Protein AF-A0A2D4KKW9-F1 (afdb_monomer_lite)

Foldseek 3Di:
DDWDDDDDFPQKDKTKDFDDDQRAEIEIEMEGHLVCLVPRLVVVLVSVLVCLVRYVKYKYKYQSNQDAPPDPPPSVVVSVVSCVVSQWDWDDDWDQDPVGGNRIIMTTHPVCPVPDDDDDDDRDD

pLDDT: mean 84.65, std 12.54, range [48.78, 96.69]

Sequence (125 aa):
PRETTVSQIAGCESLCVKWGRGVQLGLLIAYISPCYVSTALPELLEVIAELAVETPRLLVMGDFNLPSAGETSGVAREFMASMTAMDLTQLISGPTHIGGSTLDLIFVSGQWQSDLKLGKLVVEP

InterPro domains:
  IPR005135 Endonuclease/exonuclease/phosphatase [PF03372] (40-112)
  IPR036691 Endonuclease/exonuclease/phosphatase superfamily [G3DSA:3.60.10.10] (3-120)
  IPR036691 Endonuclease/exonuclease/phosphatase superfamily [SSF56219] (42-113)

Radius of gyration: 14.31 Å; chains: 1; bounding box: 38×32×34 Å

Structure (mmCIF, N/CA/C/O backbone):
data_AF-A0A2D4KKW9-F1
#
_entry.id   AF-A0A2D4KKW9-F1
#
loop_
_atom_site.group_PDB
_atom_site.id
_atom_site.type_symbol
_atom_site.label_atom_id
_atom_site.label_alt_id
_atom_site.label_comp_id
_atom_site.label_asym_id
_atom_site.label_entity_id
_atom_site.label_seq_id
_atom_site.pdbx_PDB_ins_code
_atom_site.Cartn_x
_atom_site.Cartn_y
_atom_site.Cartn_z
_atom_site.occupancy
_atom_site.B_iso_or_equiv
_atom_site.auth_seq_id
_atom_site.auth_comp_id
_atom_site.auth_asym_id
_atom_site.auth_atom_id
_atom_site.pdbx_PDB_model_num
ATOM 1 N N . PRO A 1 1 ? -20.401 10.974 4.157 1.00 59.12 1 PRO A N 1
ATOM 2 C CA . PRO A 1 1 ? -18.994 11.018 3.692 1.00 59.12 1 PRO A CA 1
ATOM 3 C C . PRO A 1 1 ? -18.470 12.451 3.772 1.00 59.12 1 PRO A C 1
ATOM 5 O O . PRO A 1 1 ? -19.135 13.360 3.285 1.00 59.12 1 PRO A O 1
ATOM 8 N N . ARG A 1 2 ? -17.346 12.657 4.458 1.00 63.56 2 ARG A N 1
ATOM 9 C CA . ARG A 1 2 ? -16.592 13.907 4.387 1.00 63.56 2 ARG A CA 1
ATOM 10 C C . ARG A 1 2 ? -15.338 13.618 3.575 1.00 63.56 2 ARG A C 1
ATOM 12 O O . ARG A 1 2 ? -14.516 12.799 3.986 1.00 63.56 2 ARG A O 1
ATOM 19 N N . GLU A 1 3 ? -15.249 14.240 2.411 1.00 66.06 3 GLU A N 1
ATOM 20 C CA . GLU A 1 3 ? -13.999 14.309 1.668 1.00 66.06 3 GLU A CA 1
ATOM 21 C C . GLU A 1 3 ? -13.040 15.188 2.468 1.00 66.06 3 GLU A C 1
ATOM 23 O O . GLU A 1 3 ? -13.432 16.249 2.962 1.00 66.06 3 GLU A O 1
ATOM 28 N N . THR A 1 4 ? -11.830 14.689 2.692 1.00 69.19 4 THR A N 1
ATOM 29 C CA . THR A 1 4 ? -10.790 15.434 3.398 1.00 69.19 4 THR A CA 1
ATOM 30 C C . THR A 1 4 ? -9.666 15.663 2.411 1.00 69.19 4 THR A C 1
ATOM 32 O O . THR A 1 4 ? -9.198 14.718 1.778 1.00 69.19 4 THR A O 1
ATOM 35 N N . THR A 1 5 ? -9.252 16.917 2.262 1.00 67.88 5 THR A N 1
ATOM 36 C CA . THR A 1 5 ? -8.110 17.263 1.425 1.00 67.88 5 THR A CA 1
ATOM 37 C C . THR A 1 5 ? -6.869 16.589 1.996 1.00 67.88 5 THR A C 1
ATOM 39 O O . THR A 1 5 ? -6.543 16.785 3.166 1.00 67.88 5 THR A O 1
ATOM 42 N N . VAL A 1 6 ? -6.205 15.778 1.180 1.00 72.25 6 VAL A N 1
ATOM 43 C CA . VAL A 1 6 ? -4.882 15.237 1.496 1.00 72.25 6 VAL A CA 1
ATOM 44 C C . VAL A 1 6 ? -3.839 16.288 1.121 1.00 72.25 6 VAL A C 1
ATOM 46 O O . VAL A 1 6 ? -4.062 17.080 0.200 1.00 72.25 6 VAL A O 1
ATOM 49 N N . SER A 1 7 ? -2.720 16.325 1.845 1.00 78.81 7 SER A N 1
ATOM 50 C CA . SER A 1 7 ? -1.567 17.155 1.490 1.00 78.81 7 SER A CA 1
ATOM 51 C C . SER A 1 7 ? -1.169 16.936 0.028 1.00 78.81 7 SER A C 1
ATOM 53 O O . SER A 1 7 ? -1.166 15.808 -0.464 1.00 78.81 7 SER A O 1
ATOM 55 N N . GLN A 1 8 ? -0.846 18.020 -0.679 1.00 85.44 8 GLN A N 1
ATOM 56 C CA . GLN A 1 8 ? -0.340 17.928 -2.047 1.00 85.44 8 GLN A CA 1
ATOM 57 C C . GLN A 1 8 ? 1.085 17.377 -2.015 1.00 85.44 8 GLN A C 1
ATOM 59 O O . GLN A 1 8 ? 1.976 18.032 -1.481 1.00 85.44 8 GLN A O 1
ATOM 64 N N . ILE A 1 9 ? 1.284 16.201 -2.606 1.00 92.31 9 ILE A N 1
ATOM 65 C CA . ILE A 1 9 ? 2.578 15.521 -2.697 1.00 92.31 9 ILE A CA 1
ATOM 66 C C . ILE A 1 9 ? 2.991 15.501 -4.169 1.00 92.31 9 ILE A C 1
ATOM 68 O O . ILE A 1 9 ? 2.218 15.102 -5.044 1.00 92.31 9 ILE A O 1
ATOM 72 N N . ALA A 1 10 ? 4.210 15.938 -4.476 1.00 93.00 10 ALA A N 1
ATOM 73 C CA . ALA A 1 10 ? 4.682 15.974 -5.856 1.00 93.00 10 ALA A CA 1
ATOM 74 C C . ALA A 1 10 ? 4.763 14.557 -6.451 1.00 93.00 10 ALA A C 1
ATOM 76 O O . ALA A 1 10 ? 5.429 13.679 -5.910 1.00 93.00 10 ALA A O 1
ATOM 77 N N . GLY A 1 11 ? 4.097 14.338 -7.589 1.00 93.75 11 GLY A N 1
ATOM 78 C CA . GLY A 1 11 ? 4.074 13.032 -8.254 1.00 93.75 11 GLY A CA 1
ATOM 79 C C . GLY A 1 11 ? 3.192 11.981 -7.573 1.00 93.75 11 GLY A C 1
ATOM 80 O O . GLY A 1 11 ? 3.270 10.814 -7.954 1.00 93.75 11 GLY A O 1
ATOM 81 N N . CYS A 1 12 ? 2.359 12.380 -6.607 1.00 95.69 12 CYS A N 1
ATOM 82 C CA . CYS A 1 12 ? 1.345 11.535 -5.990 1.00 95.69 12 CYS A CA 1
ATOM 83 C C . CYS A 1 12 ? -0.032 12.200 -6.091 1.00 95.69 12 CYS A C 1
ATOM 85 O O . CYS A 1 12 ? -0.240 13.330 -5.647 1.00 95.69 12 CYS A O 1
ATOM 87 N N . GLU A 1 13 ? -0.982 11.482 -6.675 1.00 95.50 13 GLU A N 1
ATOM 88 C CA . GLU A 1 13 ? -2.392 11.853 -6.680 1.00 95.50 13 GLU A CA 1
ATOM 89 C C . GLU A 1 13 ? -3.091 11.036 -5.601 1.00 95.50 13 GLU A C 1
ATOM 91 O O . GLU A 1 13 ? -2.951 9.816 -5.555 1.00 95.50 13 GLU A O 1
ATOM 96 N N . SER A 1 14 ? -3.833 11.682 -4.704 1.00 94.38 14 SER A N 1
ATOM 97 C CA . SER A 1 14 ? -4.519 10.956 -3.640 1.00 94.38 14 SER A CA 1
ATOM 98 C C . SER A 1 14 ? -5.858 11.567 -3.261 1.00 94.38 14 SER A C 1
ATOM 100 O O . SER A 1 14 ? -6.092 12.769 -3.397 1.00 94.38 14 SER A O 1
ATOM 102 N N . LEU A 1 15 ? -6.749 10.704 -2.779 1.00 93.94 15 LEU A N 1
ATOM 103 C CA . LEU A 1 15 ? -8.075 11.050 -2.294 1.00 93.94 15 LEU A CA 1
ATOM 104 C C . LEU A 1 15 ? -8.313 10.344 -0.961 1.00 93.94 15 LEU A C 1
ATOM 106 O O . LEU A 1 15 ? -8.239 9.116 -0.881 1.00 93.94 15 LEU A O 1
ATOM 110 N N . CYS A 1 16 ? -8.656 11.114 0.073 1.00 93.25 16 CYS A N 1
ATOM 111 C CA . CYS A 1 16 ? -9.064 10.573 1.363 1.00 93.25 16 CYS A CA 1
ATOM 112 C C . CYS A 1 16 ? -10.542 10.857 1.634 1.00 93.25 16 CYS A C 1
ATOM 114 O O . CYS A 1 16 ? -11.004 12.002 1.626 1.00 93.25 16 CYS A O 1
ATOM 116 N N . VAL A 1 17 ? -11.292 9.799 1.934 1.00 91.38 17 VAL A N 1
ATOM 117 C CA . VAL A 1 17 ? -12.702 9.890 2.308 1.00 91.38 17 VAL A CA 1
ATOM 118 C C . VAL A 1 17 ? -12.895 9.268 3.683 1.00 91.38 17 VAL A C 1
ATOM 120 O O . VAL A 1 17 ? -12.554 8.109 3.914 1.00 91.38 17 VAL A O 1
ATOM 123 N N . LYS A 1 18 ? -13.494 10.037 4.594 1.00 89.56 18 LYS A N 1
ATOM 124 C CA . LYS A 1 18 ? -13.812 9.611 5.961 1.00 89.56 18 LYS A CA 1
ATOM 125 C C . LYS A 1 18 ? -15.328 9.522 6.147 1.00 89.56 18 LYS A C 1
ATOM 127 O O . LYS A 1 18 ? -16.085 10.397 5.700 1.00 89.56 18 LYS A O 1
ATOM 132 N N . TRP A 1 19 ? -15.819 8.474 6.810 1.00 86.19 19 TRP A N 1
ATOM 133 C CA . TRP A 1 19 ? -17.243 8.349 7.143 1.00 86.19 19 TRP A CA 1
ATOM 134 C C . TRP A 1 19 ? -17.525 7.598 8.453 1.00 86.19 19 TRP A C 1
ATOM 136 O O . TRP A 1 19 ? -16.658 6.975 9.056 1.00 86.19 19 TRP A O 1
ATOM 146 N N . GLY A 1 20 ? -18.769 7.720 8.927 1.00 76.69 20 GLY A N 1
ATOM 147 C CA . GLY A 1 20 ? -19.207 7.265 10.252 1.00 76.69 20 GLY A CA 1
ATOM 148 C C . GLY A 1 20 ? -19.309 8.408 11.271 1.00 76.69 20 GLY A C 1
ATOM 149 O O . GLY A 1 20 ? -18.733 9.482 11.089 1.00 76.69 20 GLY A O 1
ATOM 150 N N . ARG A 1 21 ? -20.082 8.202 12.347 1.00 73.06 21 ARG A N 1
ATOM 151 C CA . ARG A 1 21 ? -20.118 9.145 13.479 1.00 73.06 21 ARG A CA 1
ATOM 152 C C . ARG A 1 21 ? -18.782 9.043 14.221 1.00 73.06 21 ARG A C 1
ATOM 154 O O . ARG A 1 21 ? -18.428 7.953 14.644 1.00 73.06 21 ARG A O 1
ATOM 161 N N . GLY A 1 22 ? -18.054 10.154 14.354 1.00 66.69 22 GLY A N 1
ATOM 162 C CA . GLY A 1 22 ? -16.756 10.175 15.042 1.00 66.69 22 GLY A CA 1
ATOM 163 C C . GLY A 1 22 ? -15.584 9.550 14.269 1.00 66.69 22 GLY A C 1
ATOM 164 O O . GLY A 1 22 ? -14.667 9.070 14.912 1.00 66.69 22 GLY A O 1
ATOM 165 N N . VAL A 1 23 ? -15.616 9.555 12.923 1.00 62.19 23 VAL A N 1
ATOM 166 C CA . VAL A 1 23 ? -14.540 9.050 12.028 1.00 62.19 23 VAL A CA 1
ATOM 167 C C . VAL A 1 23 ? -14.193 7.586 12.299 1.00 62.19 23 VAL A C 1
ATOM 169 O O . VAL A 1 23 ? -13.093 7.219 12.691 1.00 62.19 23 VAL A O 1
ATOM 172 N N . GLN A 1 24 ? -15.179 6.719 12.091 1.00 80.00 24 GLN A N 1
ATOM 173 C CA . GLN A 1 24 ? -14.994 5.295 12.339 1.00 80.00 24 GLN A CA 1
ATOM 174 C C . GLN A 1 24 ? -14.356 4.574 11.148 1.00 80.00 24 GLN A C 1
ATOM 176 O O . GLN A 1 24 ? -13.745 3.539 11.371 1.00 80.00 24 GLN A O 1
ATOM 181 N N . LEU A 1 25 ? -14.500 5.104 9.923 1.00 87.50 25 LEU A N 1
ATOM 182 C CA . LEU A 1 25 ? -14.027 4.503 8.673 1.00 87.50 25 LEU A CA 1
ATOM 183 C C . LEU A 1 25 ? -13.275 5.505 7.799 1.00 87.50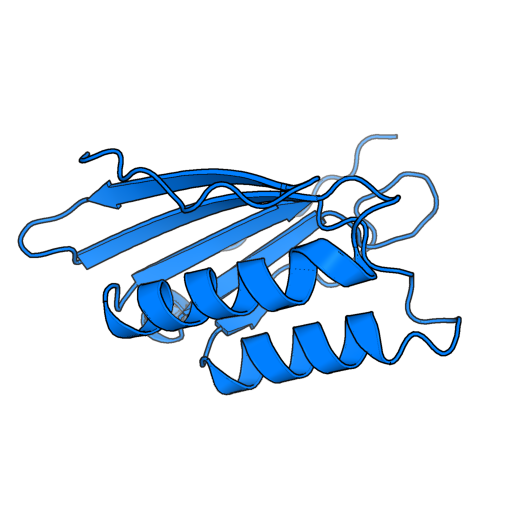 25 LEU A C 1
ATOM 185 O O . LEU A 1 25 ? -13.738 6.636 7.619 1.00 87.50 25 LEU A O 1
ATOM 189 N N . GLY A 1 26 ? -12.168 5.059 7.210 1.00 91.38 26 GLY A N 1
ATOM 190 C CA . GLY A 1 26 ? -11.354 5.853 6.296 1.00 91.38 26 GLY A CA 1
ATOM 191 C C . GLY A 1 26 ? -10.929 5.052 5.081 1.00 91.38 26 GLY A C 1
ATOM 192 O O . GLY A 1 26 ? -10.595 3.873 5.191 1.00 91.38 26 GLY A O 1
ATOM 193 N N . LEU A 1 27 ? -10.924 5.722 3.937 1.00 93.06 27 LEU A N 1
ATOM 194 C CA . LEU A 1 27 ? -10.385 5.226 2.684 1.00 93.06 27 LEU A CA 1
ATOM 195 C C . LEU A 1 27 ? -9.369 6.230 2.159 1.00 93.06 27 LEU A C 1
ATOM 197 O O . LEU A 1 27 ? -9.728 7.384 1.929 1.00 93.06 27 LEU A O 1
ATOM 201 N N . LEU A 1 28 ? -8.134 5.785 1.958 1.00 96.19 28 LEU A N 1
ATOM 202 C CA . LEU A 1 28 ? -7.124 6.500 1.193 1.00 96.19 28 LEU A CA 1
ATOM 203 C C . LEU A 1 28 ? -6.913 5.767 -0.131 1.00 96.19 28 LEU A C 1
ATOM 205 O O . LEU A 1 28 ? -6.582 4.581 -0.138 1.00 96.19 28 LEU A O 1
ATOM 209 N N . ILE A 1 29 ? -7.101 6.485 -1.233 1.00 96.69 29 ILE A N 1
ATOM 210 C CA . ILE A 1 29 ? -6.732 6.039 -2.575 1.00 96.69 29 ILE A CA 1
ATOM 211 C C . ILE A 1 29 ? -5.526 6.860 -3.007 1.00 96.69 29 ILE A C 1
ATOM 213 O O . ILE A 1 29 ? -5.578 8.084 -2.894 1.00 96.69 29 ILE A O 1
ATOM 217 N N . ALA A 1 30 ? -4.466 6.212 -3.480 1.00 96.56 30 ALA A N 1
ATOM 218 C CA . ALA A 1 30 ? -3.262 6.883 -3.955 1.00 96.56 30 ALA A CA 1
ATOM 219 C C . ALA A 1 30 ? -2.809 6.345 -5.320 1.00 96.56 30 ALA A C 1
ATOM 221 O O . ALA A 1 30 ? -2.985 5.173 -5.637 1.00 96.56 30 ALA A O 1
ATOM 222 N N . TYR A 1 31 ? -2.200 7.209 -6.115 1.00 96.69 31 TYR A N 1
ATOM 223 C CA . TYR A 1 31 ? -1.452 6.863 -7.312 1.00 96.69 31 TYR A CA 1
ATOM 224 C C . TYR A 1 31 ? -0.106 7.572 -7.2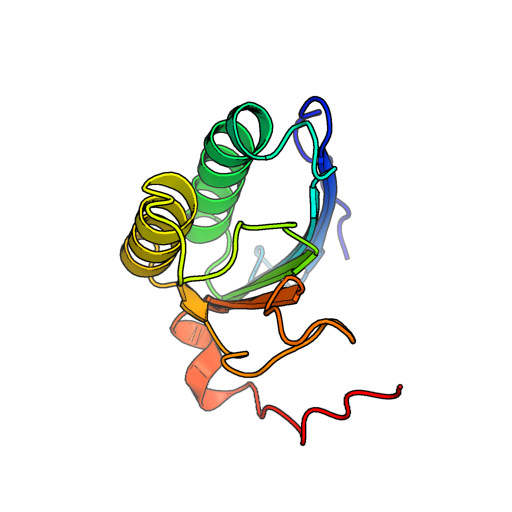35 1.00 96.69 31 TYR A C 1
ATOM 226 O O . TYR A 1 31 ? -0.064 8.798 -7.115 1.00 96.69 31 TYR A O 1
ATOM 234 N N . ILE A 1 32 ? 0.988 6.818 -7.300 1.00 95.81 32 ILE A N 1
ATOM 235 C CA . ILE A 1 32 ? 2.339 7.380 -7.341 1.00 95.81 32 ILE A CA 1
ATOM 236 C C . ILE A 1 32 ? 2.890 7.215 -8.748 1.00 95.81 32 ILE A C 1
ATOM 238 O O . ILE A 1 32 ? 2.997 6.103 -9.26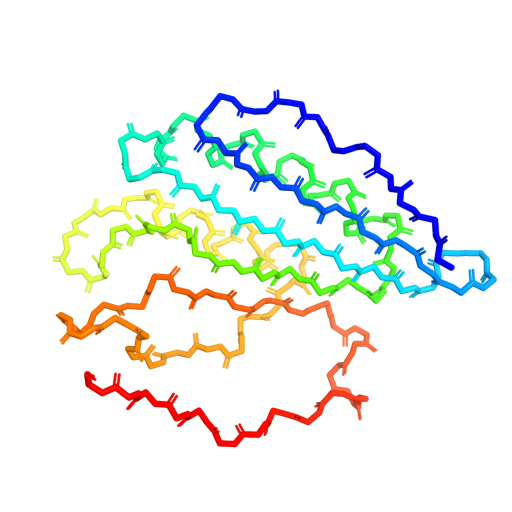2 1.00 95.81 32 ILE A O 1
ATOM 242 N N . SER A 1 33 ? 3.302 8.325 -9.352 1.00 95.00 33 SER A N 1
ATOM 243 C CA . SER A 1 33 ? 3.990 8.306 -10.636 1.00 95.00 33 SER A CA 1
ATOM 244 C C . SER A 1 33 ? 5.311 7.524 -10.526 1.00 95.00 33 SER A C 1
ATOM 246 O O . SER A 1 33 ? 6.095 7.802 -9.610 1.00 95.00 33 SER A O 1
ATOM 248 N N . PRO A 1 34 ? 5.631 6.613 -11.469 1.00 91.38 34 PRO A N 1
ATOM 249 C CA . PRO A 1 34 ? 6.837 5.779 -11.409 1.00 91.38 34 PRO A CA 1
ATOM 250 C C . PRO A 1 34 ? 8.143 6.565 -11.206 1.00 91.38 34 PRO A C 1
ATOM 252 O O . PRO A 1 34 ? 9.066 6.096 -10.545 1.00 91.38 34 PRO A O 1
ATOM 255 N N . CYS A 1 35 ? 8.226 7.786 -11.746 1.00 91.94 35 CYS A N 1
ATOM 256 C CA . CYS A 1 35 ? 9.416 8.638 -11.647 1.00 91.94 35 CYS A CA 1
ATOM 257 C C . CYS A 1 35 ? 9.584 9.328 -10.283 1.00 91.94 35 CYS A C 1
ATOM 259 O O . CYS A 1 35 ? 10.634 9.917 -10.036 1.00 91.94 35 CYS A O 1
ATOM 261 N N . TYR A 1 36 ? 8.566 9.281 -9.422 1.00 93.00 36 TYR A N 1
ATOM 262 C CA . TYR A 1 36 ? 8.508 10.014 -8.155 1.00 93.00 36 TYR A CA 1
ATOM 263 C C . TYR A 1 36 ? 8.455 9.096 -6.933 1.00 93.00 36 TYR A C 1
ATOM 265 O O . TYR A 1 36 ? 8.365 9.590 -5.815 1.00 93.00 36 TYR A O 1
ATOM 273 N N . VAL A 1 37 ? 8.546 7.774 -7.108 1.00 91.88 37 VAL A N 1
ATOM 274 C CA . VAL A 1 37 ? 8.409 6.805 -6.008 1.00 91.88 37 VAL A CA 1
ATOM 275 C C . VAL A 1 37 ? 9.352 7.115 -4.846 1.00 91.88 37 VAL A C 1
ATOM 277 O O . VAL A 1 37 ? 8.920 7.157 -3.703 1.00 91.88 37 VAL A O 1
ATOM 280 N N . SER A 1 38 ? 10.627 7.406 -5.098 1.00 89.88 38 SER A N 1
ATOM 281 C CA . SER A 1 38 ? 11.584 7.684 -4.018 1.00 89.88 38 SER A CA 1
ATOM 282 C C . SER A 1 38 ? 11.315 8.988 -3.257 1.00 89.88 38 SER A C 1
ATOM 284 O O . SER A 1 38 ? 11.710 9.092 -2.099 1.00 89.88 38 SER A O 1
ATOM 286 N N . THR A 1 39 ? 10.664 9.973 -3.882 1.00 92.00 39 THR A N 1
ATOM 287 C CA . THR A 1 39 ? 10.405 11.293 -3.283 1.00 92.00 39 THR A CA 1
ATOM 288 C C . THR A 1 39 ? 9.010 11.402 -2.679 1.00 92.00 39 THR A C 1
ATOM 290 O O . THR A 1 39 ? 8.859 11.981 -1.614 1.00 92.00 39 THR A O 1
ATOM 293 N N . ALA A 1 40 ? 7.998 10.823 -3.325 1.00 93.56 40 ALA A N 1
ATOM 294 C CA . ALA A 1 40 ? 6.603 10.916 -2.903 1.00 93.56 40 ALA A CA 1
ATOM 295 C C . ALA A 1 40 ? 6.252 9.933 -1.779 1.00 93.56 40 ALA A C 1
ATOM 297 O O . ALA A 1 40 ? 5.354 10.189 -0.981 1.00 93.56 40 ALA A O 1
ATOM 298 N N . LEU A 1 41 ? 6.938 8.788 -1.720 1.00 93.69 41 LEU A N 1
ATOM 299 C CA . LEU A 1 41 ? 6.610 7.718 -0.782 1.00 93.69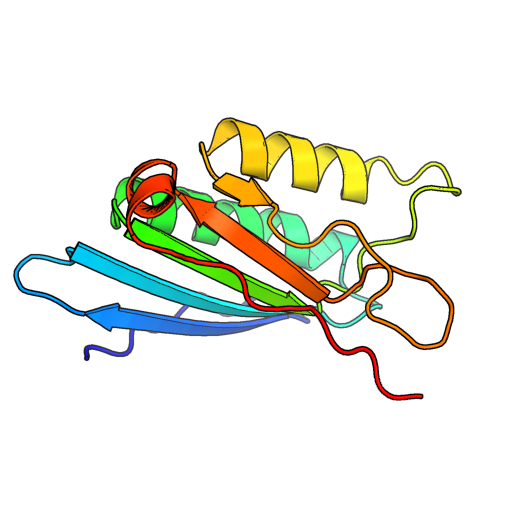 41 LEU A CA 1
ATOM 300 C C . LEU A 1 41 ? 6.851 8.094 0.692 1.00 93.69 41 LEU A C 1
ATOM 302 O O . LEU A 1 41 ? 5.979 7.776 1.498 1.00 93.69 41 LEU A O 1
ATOM 306 N N . PRO A 1 42 ? 7.949 8.783 1.075 1.00 93.62 42 PRO A N 1
ATOM 307 C CA . PRO A 1 42 ? 8.120 9.262 2.448 1.00 93.62 42 PRO A CA 1
ATOM 308 C C . PRO A 1 42 ? 7.011 10.229 2.880 1.00 93.62 42 PRO A C 1
ATOM 310 O O . PRO A 1 42 ? 6.431 10.047 3.946 1.00 93.62 42 PRO A O 1
ATOM 313 N N . GLU A 1 43 ? 6.652 11.193 2.027 1.00 95.25 43 GLU A N 1
ATOM 314 C CA . GLU A 1 43 ? 5.568 12.146 2.310 1.00 95.25 43 GLU A CA 1
ATOM 315 C C . GLU A 1 43 ? 4.211 11.433 2.433 1.00 95.25 43 GLU A C 1
ATOM 317 O O . GLU A 1 43 ? 3.410 11.730 3.319 1.00 95.25 43 GLU A O 1
ATOM 322 N N . LEU A 1 44 ? 3.956 10.434 1.580 1.00 96.00 44 LEU A N 1
ATOM 323 C CA . LEU A 1 44 ? 2.734 9.637 1.657 1.00 96.00 44 LEU A CA 1
ATOM 324 C C . LEU A 1 44 ? 2.682 8.789 2.936 1.00 96.00 44 LEU A C 1
ATOM 326 O O . LEU A 1 44 ? 1.605 8.616 3.505 1.00 96.00 44 LEU A O 1
ATOM 330 N N . LEU A 1 45 ? 3.818 8.266 3.405 1.00 96.06 45 LEU A N 1
ATOM 331 C CA . LEU A 1 45 ? 3.888 7.514 4.660 1.00 96.06 45 LEU A CA 1
ATOM 332 C C . LEU A 1 45 ? 3.535 8.380 5.872 1.00 96.06 45 LEU A C 1
ATOM 334 O O . LEU A 1 45 ? 2.845 7.890 6.763 1.00 96.06 45 LEU A O 1
ATOM 338 N N . GLU A 1 46 ? 3.945 9.650 5.893 1.00 95.56 46 GLU A N 1
ATOM 339 C CA . GLU A 1 46 ? 3.549 10.592 6.950 1.00 95.56 46 GLU A CA 1
ATOM 340 C C . GLU A 1 46 ? 2.025 10.777 6.980 1.00 95.56 46 GLU A C 1
ATOM 342 O O . GLU A 1 46 ? 1.399 10.613 8.028 1.00 95.56 46 GLU A O 1
ATOM 347 N N . VAL A 1 47 ? 1.407 10.988 5.812 1.00 95.25 47 VAL A N 1
ATOM 348 C CA . VAL A 1 47 ? -0.059 11.074 5.683 1.00 95.25 47 VAL A CA 1
ATOM 349 C C . VAL A 1 47 ? -0.740 9.788 6.160 1.00 95.25 47 VAL A C 1
ATOM 351 O O . VAL A 1 47 ? -1.737 9.837 6.883 1.00 95.25 47 VAL A O 1
ATOM 354 N N . ILE A 1 48 ? -0.231 8.619 5.762 1.00 95.94 48 ILE A N 1
ATOM 355 C CA . ILE A 1 48 ? -0.800 7.330 6.177 1.00 95.94 48 ILE A CA 1
ATOM 356 C C . ILE A 1 48 ? -0.692 7.157 7.696 1.00 95.94 48 ILE A C 1
ATOM 358 O O . ILE A 1 48 ? -1.651 6.688 8.310 1.00 95.94 48 ILE A O 1
ATOM 362 N N . ALA A 1 49 ? 0.426 7.556 8.307 1.00 95.25 49 ALA A N 1
ATOM 363 C CA . ALA A 1 49 ? 0.633 7.460 9.748 1.00 95.25 49 ALA A CA 1
ATOM 364 C C . ALA A 1 49 ? -0.377 8.307 10.527 1.00 95.25 49 ALA A C 1
ATOM 366 O O . ALA A 1 49 ? -1.002 7.812 11.468 1.00 95.25 49 ALA A O 1
ATOM 367 N N . GLU A 1 50 ? -0.599 9.551 10.101 1.00 93.44 50 GLU A N 1
ATOM 368 C CA . GLU A 1 50 ? -1.626 10.417 10.687 1.00 93.44 50 GLU A CA 1
ATOM 369 C C . GLU A 1 50 ? -3.020 9.789 10.556 1.00 93.44 50 GLU A C 1
ATOM 371 O O . GLU A 1 50 ? -3.762 9.671 11.536 1.00 93.44 50 GLU A O 1
ATOM 376 N N . LEU A 1 51 ? -3.363 9.299 9.361 1.00 92.31 51 LEU A N 1
ATOM 377 C CA . LEU A 1 51 ? -4.655 8.662 9.113 1.00 92.31 51 LEU A CA 1
ATOM 378 C C . LEU A 1 51 ? -4.859 7.389 9.937 1.00 92.31 51 LEU A C 1
ATOM 380 O O . LEU A 1 51 ? -5.982 7.149 10.387 1.00 92.31 51 LEU A O 1
ATOM 384 N N . ALA A 1 52 ? -3.813 6.587 10.138 1.00 92.06 52 ALA A N 1
ATOM 385 C CA . ALA A 1 52 ? -3.873 5.355 10.919 1.00 92.06 52 ALA A CA 1
ATOM 386 C C . ALA A 1 52 ? -4.163 5.636 12.403 1.00 92.06 52 ALA A C 1
ATOM 388 O O . ALA A 1 52 ? -4.908 4.888 13.036 1.00 92.06 52 ALA A O 1
ATOM 389 N N . VAL A 1 53 ? -3.640 6.744 12.942 1.00 90.62 53 VAL A N 1
ATOM 390 C CA . VAL A 1 53 ? -3.933 7.196 14.313 1.00 90.62 53 VAL A CA 1
ATOM 391 C C . VAL A 1 53 ? -5.355 7.747 14.424 1.00 90.62 53 VAL A C 1
ATOM 393 O O . VAL A 1 53 ? -6.070 7.445 15.381 1.00 90.62 53 VAL A O 1
ATOM 396 N N . GLU A 1 54 ? -5.785 8.550 13.451 1.00 88.81 54 GLU A N 1
ATOM 397 C CA . GLU A 1 54 ? -7.097 9.203 13.485 1.00 88.81 54 GLU A CA 1
ATOM 398 C C . GLU A 1 54 ? -8.264 8.271 13.148 1.00 88.81 54 GLU A C 1
ATOM 400 O O . GLU A 1 54 ? -9.401 8.538 13.543 1.00 88.81 54 GLU A O 1
ATOM 405 N N . THR A 1 55 ? -8.009 7.215 12.373 1.00 89.06 55 THR A N 1
ATOM 406 C CA . THR A 1 55 ? -9.057 6.405 11.750 1.00 89.06 55 THR A CA 1
ATOM 407 C C . THR A 1 55 ? -8.853 4.921 12.055 1.00 89.06 55 THR A C 1
ATOM 409 O O . THR A 1 55 ? -8.180 4.221 11.298 1.00 89.06 55 THR A O 1
ATOM 412 N N . PRO A 1 56 ? -9.487 4.390 13.121 1.00 85.88 56 PRO A N 1
ATOM 413 C CA . PRO A 1 56 ? -9.253 3.021 13.593 1.00 85.88 56 PRO A CA 1
ATOM 414 C C . PRO A 1 56 ? -9.487 1.942 12.533 1.00 85.88 56 PRO A C 1
ATOM 416 O O . PRO A 1 56 ? -8.848 0.890 12.552 1.00 85.88 56 PRO A O 1
ATOM 419 N N . ARG A 1 57 ? -10.407 2.199 11.599 1.00 89.94 57 ARG A N 1
ATOM 420 C CA . ARG A 1 57 ? -10.701 1.335 10.458 1.00 89.94 57 ARG A CA 1
ATOM 421 C C . ARG A 1 57 ? -10.293 2.043 9.163 1.00 89.94 57 ARG A C 1
ATOM 423 O O . ARG A 1 57 ? -11.136 2.555 8.422 1.00 89.94 57 ARG A O 1
ATOM 430 N N . LEU A 1 58 ? -8.994 2.047 8.880 1.00 92.44 58 LEU A N 1
ATOM 431 C CA . LEU A 1 58 ? -8.408 2.613 7.665 1.00 92.44 58 LEU A CA 1
ATOM 432 C C . LEU A 1 58 ? -8.188 1.528 6.601 1.00 92.44 58 LEU A C 1
ATOM 434 O O . LEU A 1 58 ? -7.690 0.442 6.899 1.00 92.44 58 LEU A O 1
ATOM 438 N N . LEU A 1 59 ? -8.557 1.845 5.362 1.00 94.00 59 LEU A N 1
ATOM 439 C CA . LEU A 1 59 ? -8.191 1.112 4.156 1.00 94.00 59 LEU A CA 1
ATOM 440 C C . LEU A 1 59 ? -7.322 2.030 3.288 1.00 94.00 59 LEU A C 1
ATOM 442 O O . LEU A 1 59 ? -7.736 3.143 2.965 1.00 94.00 59 LEU A O 1
ATOM 446 N N . VAL A 1 60 ? -6.133 1.567 2.916 1.00 96.25 60 VAL A N 1
ATOM 447 C CA . VAL A 1 60 ? -5.222 2.262 1.998 1.00 96.25 60 VAL A CA 1
ATOM 448 C C . VAL A 1 60 ? -5.095 1.419 0.741 1.00 96.25 60 VAL A C 1
ATOM 450 O O . VAL A 1 60 ? -4.789 0.233 0.834 1.00 96.25 60 VAL A O 1
ATOM 453 N N . MET A 1 61 ? -5.336 1.996 -0.429 1.00 95.94 61 MET A N 1
ATOM 454 C CA . MET A 1 61 ? -5.223 1.274 -1.693 1.00 95.94 61 MET A CA 1
ATOM 455 C C . MET A 1 61 ? -4.745 2.168 -2.827 1.00 95.94 61 MET A C 1
ATOM 457 O O . MET A 1 61 ? -4.872 3.388 -2.751 1.00 95.94 61 MET A O 1
ATOM 461 N N . GLY A 1 62 ? -4.206 1.569 -3.880 1.00 95.44 62 GLY A N 1
ATOM 462 C CA . GLY A 1 62 ? -3.670 2.352 -4.982 1.00 95.44 62 GLY A CA 1
ATOM 463 C C . GLY A 1 62 ? -2.640 1.625 -5.820 1.00 95.44 62 GLY A C 1
ATOM 464 O O . GLY A 1 62 ? -2.231 0.522 -5.463 1.00 95.44 62 GLY A O 1
ATOM 465 N N . ASP A 1 63 ? -2.198 2.293 -6.881 1.00 95.25 63 ASP A N 1
ATOM 466 C CA . ASP A 1 63 ? -1.012 1.925 -7.652 1.00 95.25 63 ASP A CA 1
ATOM 467 C C . ASP A 1 63 ? 0.181 2.740 -7.138 1.00 95.25 63 ASP A C 1
ATOM 469 O O . ASP A 1 63 ? 0.256 3.964 -7.286 1.00 95.25 63 ASP A O 1
ATOM 473 N N . PHE A 1 64 ? 1.107 2.049 -6.480 1.00 94.00 64 PHE A N 1
ATOM 474 C CA . PHE A 1 64 ? 2.259 2.668 -5.830 1.00 94.00 64 PHE A CA 1
ATOM 475 C C . PHE A 1 64 ? 3.509 2.650 -6.709 1.00 94.00 64 PHE A C 1
ATOM 477 O O . PHE A 1 64 ? 4.522 3.234 -6.317 1.00 94.00 64 PHE A O 1
ATOM 484 N N . ASN A 1 65 ? 3.469 1.952 -7.851 1.00 93.06 65 ASN A N 1
ATOM 485 C CA . ASN A 1 65 ? 4.617 1.754 -8.732 1.00 93.06 65 ASN A CA 1
ATOM 486 C C . ASN A 1 65 ? 5.904 1.316 -7.997 1.00 93.06 65 ASN A C 1
ATOM 488 O O . ASN A 1 65 ? 7.018 1.659 -8.399 1.00 93.06 65 ASN A O 1
ATOM 492 N N . LEU A 1 66 ? 5.770 0.554 -6.899 1.00 89.94 66 LEU A N 1
ATOM 493 C CA . LEU A 1 66 ? 6.931 0.101 -6.134 1.00 89.94 66 LEU A CA 1
ATOM 494 C C . LEU A 1 66 ? 7.801 -0.832 -6.990 1.00 89.94 66 LEU A C 1
ATOM 496 O O . LEU A 1 66 ? 7.274 -1.727 -7.655 1.00 89.94 66 LEU A O 1
ATOM 500 N N . PRO A 1 67 ? 9.137 -0.691 -6.940 1.00 82.81 67 PRO A N 1
ATOM 501 C CA . PRO A 1 67 ? 10.029 -1.604 -7.641 1.00 82.81 67 PRO A CA 1
ATOM 502 C C . PRO A 1 67 ? 9.818 -3.051 -7.175 1.00 82.81 67 PRO A C 1
ATOM 504 O O . PRO A 1 67 ? 9.718 -3.314 -5.974 1.00 82.81 67 PRO A O 1
ATOM 507 N N . SER A 1 68 ? 9.782 -3.994 -8.120 1.00 68.88 68 SER A N 1
ATOM 508 C CA . SER A 1 68 ? 9.573 -5.417 -7.838 1.00 68.88 68 SER A CA 1
ATOM 509 C C . SER A 1 68 ? 10.644 -5.993 -6.907 1.00 68.88 68 SER A C 1
ATOM 511 O O . SER A 1 68 ? 11.830 -5.674 -7.033 1.00 68.88 68 SER A O 1
ATOM 513 N N . ALA A 1 69 ? 10.231 -6.910 -6.025 1.00 58.53 69 ALA A N 1
ATOM 514 C CA . ALA A 1 69 ? 11.111 -7.675 -5.144 1.00 58.53 69 ALA A CA 1
ATOM 515 C C . ALA A 1 69 ? 12.002 -8.630 -5.963 1.00 58.53 69 ALA A C 1
ATOM 517 O O . ALA A 1 69 ? 11.669 -9.787 -6.199 1.00 58.53 69 ALA A O 1
ATOM 518 N N . GLY A 1 70 ? 13.128 -8.117 -6.441 1.00 53.16 70 GLY A N 1
ATOM 519 C CA . GLY A 1 70 ? 14.078 -8.824 -7.303 1.00 53.16 70 GLY A CA 1
ATOM 520 C C . GLY A 1 70 ? 15.309 -7.971 -7.589 1.00 53.16 70 GLY A C 1
ATOM 521 O O . GLY A 1 70 ? 16.417 -8.487 -7.691 1.00 53.16 70 GLY A O 1
ATOM 522 N N . GLU A 1 71 ? 15.130 -6.652 -7.573 1.00 48.78 71 GLU A N 1
ATOM 523 C CA . GLU A 1 71 ? 16.217 -5.693 -7.450 1.00 48.78 71 GLU A CA 1
ATOM 524 C C . GLU A 1 71 ? 16.250 -5.170 -6.013 1.00 48.78 71 GLU A C 1
ATOM 526 O O . GLU A 1 71 ? 15.240 -5.142 -5.314 1.00 48.78 71 GLU A O 1
ATOM 531 N N . THR A 1 72 ? 17.427 -4.796 -5.541 1.00 51.91 72 THR A N 1
ATOM 532 C CA . THR A 1 72 ? 17.770 -4.355 -4.183 1.00 51.91 72 THR A CA 1
ATOM 533 C C . THR A 1 72 ? 17.100 -3.035 -3.753 1.00 51.91 72 THR A C 1
ATOM 535 O O . THR A 1 72 ? 17.761 -2.122 -3.262 1.00 51.91 72 THR A O 1
ATOM 538 N N . SER A 1 73 ? 15.792 -2.894 -3.943 1.00 63.56 73 SER A N 1
ATOM 539 C CA . SER A 1 73 ? 15.015 -1.715 -3.582 1.00 63.56 73 SER A CA 1
ATOM 540 C C . SER A 1 73 ? 14.772 -1.700 -2.072 1.00 63.56 73 SER A C 1
ATOM 542 O O . SER A 1 73 ? 13.807 -2.274 -1.562 1.00 63.56 73 SER A O 1
ATOM 544 N N . GLY A 1 74 ? 15.669 -1.037 -1.334 1.00 79.94 74 GLY A N 1
ATOM 545 C CA . GLY A 1 74 ? 15.448 -0.696 0.076 1.00 79.94 74 GLY A CA 1
ATOM 546 C C . GLY A 1 74 ? 14.109 0.019 0.282 1.00 79.94 74 GLY A C 1
ATOM 547 O O . GLY A 1 74 ? 13.419 -0.266 1.252 1.00 79.94 74 GLY A O 1
ATOM 548 N N . VAL A 1 75 ? 13.687 0.812 -0.708 1.00 84.56 75 VAL A N 1
ATOM 549 C CA . VAL A 1 75 ? 12.450 1.603 -0.712 1.00 84.56 75 VAL A CA 1
ATOM 550 C C . VAL A 1 75 ? 11.200 0.738 -0.548 1.00 84.56 75 VAL A C 1
ATOM 552 O O . VAL A 1 75 ? 10.406 0.986 0.354 1.00 84.56 75 VAL A O 1
ATOM 555 N N . ALA A 1 76 ? 11.022 -0.302 -1.373 1.00 86.12 76 ALA A N 1
ATOM 556 C CA . ALA A 1 76 ? 9.838 -1.160 -1.270 1.00 86.12 76 ALA A CA 1
ATOM 557 C C . ALA A 1 76 ? 9.806 -1.883 0.086 1.00 86.12 76 ALA A C 1
ATOM 559 O O . ALA A 1 76 ? 8.773 -1.930 0.748 1.00 86.12 76 ALA A O 1
ATOM 560 N N . ARG A 1 77 ? 10.955 -2.389 0.549 1.00 87.69 77 ARG A N 1
ATOM 561 C CA . ARG A 1 77 ? 11.059 -3.062 1.851 1.00 87.69 77 ARG A CA 1
ATOM 562 C C . ARG A 1 77 ? 10.759 -2.120 3.019 1.00 87.69 77 ARG A C 1
ATOM 564 O O . ARG A 1 77 ? 10.056 -2.516 3.944 1.00 87.69 77 ARG A O 1
ATOM 571 N N . GLU A 1 78 ? 11.297 -0.907 2.991 1.00 90.56 78 GLU A N 1
ATOM 572 C CA . GLU A 1 78 ? 11.075 0.120 4.014 1.00 90.56 78 GLU A CA 1
ATOM 573 C C . GLU A 1 78 ? 9.619 0.570 4.038 1.00 90.56 78 GLU A C 1
ATOM 575 O O . GLU A 1 78 ? 9.040 0.699 5.116 1.00 90.56 78 GLU A O 1
ATOM 580 N N . PHE A 1 79 ? 8.993 0.708 2.871 1.00 92.12 79 PHE A N 1
ATOM 581 C CA . PHE A 1 79 ? 7.567 0.980 2.771 1.00 92.12 79 PHE A CA 1
ATOM 582 C C . PHE A 1 79 ? 6.742 -0.132 3.417 1.00 92.12 79 PHE A C 1
ATOM 584 O O . PHE A 1 79 ? 5.964 0.138 4.327 1.00 92.12 79 PHE A O 1
ATOM 591 N N . MET A 1 80 ? 6.976 -1.393 3.043 1.00 92.50 80 MET A N 1
ATOM 592 C CA . MET A 1 80 ? 6.275 -2.535 3.639 1.00 92.50 80 MET A CA 1
ATOM 593 C C . MET A 1 80 ? 6.481 -2.630 5.158 1.00 92.50 80 MET A C 1
ATOM 595 O O . MET A 1 80 ? 5.537 -2.910 5.903 1.00 92.50 80 MET A O 1
ATOM 599 N N . ALA A 1 81 ? 7.704 -2.370 5.631 1.00 93.44 81 ALA A N 1
ATOM 600 C CA . ALA A 1 81 ? 8.021 -2.332 7.055 1.00 93.44 81 ALA A CA 1
ATOM 601 C C . ALA A 1 81 ? 7.281 -1.193 7.773 1.00 93.44 81 ALA A C 1
ATOM 603 O O . ALA A 1 81 ? 6.751 -1.407 8.860 1.00 93.44 81 ALA A O 1
ATOM 604 N N . SER A 1 82 ? 7.188 -0.019 7.147 1.00 95.81 82 SER A N 1
ATOM 605 C CA . SER A 1 82 ? 6.460 1.138 7.676 1.00 95.81 82 SER A CA 1
ATOM 606 C C . SER A 1 82 ? 4.963 0.853 7.775 1.00 95.81 82 SER A C 1
ATOM 608 O O . SER A 1 82 ? 4.370 1.075 8.826 1.00 95.81 82 SER A O 1
ATOM 610 N N . MET A 1 83 ? 4.362 0.267 6.734 1.00 95.69 83 MET A N 1
ATOM 611 C CA . MET A 1 83 ? 2.956 -0.156 6.761 1.00 95.69 83 MET A CA 1
ATOM 612 C C . MET A 1 83 ? 2.697 -1.152 7.899 1.00 95.69 83 MET A C 1
ATOM 614 O O . MET A 1 83 ? 1.763 -0.978 8.679 1.00 95.69 83 MET A O 1
ATOM 618 N N . THR A 1 84 ? 3.585 -2.135 8.065 1.00 94.00 84 THR A N 1
ATOM 619 C CA . THR A 1 84 ? 3.498 -3.113 9.162 1.00 94.00 84 THR A CA 1
ATOM 620 C C . THR A 1 84 ? 3.620 -2.444 10.535 1.00 94.00 84 THR A C 1
ATOM 622 O O . THR A 1 84 ? 2.875 -2.779 11.452 1.00 94.00 84 THR A O 1
ATOM 625 N N . ALA A 1 85 ? 4.528 -1.475 10.688 1.00 95.06 85 ALA A N 1
ATOM 626 C CA . ALA A 1 85 ? 4.704 -0.727 11.933 1.00 95.06 85 ALA A CA 1
ATOM 627 C C . ALA A 1 85 ? 3.473 0.123 12.300 1.00 95.06 85 ALA A C 1
ATOM 629 O O . ALA A 1 85 ? 3.237 0.373 13.480 1.00 95.06 85 ALA A O 1
ATOM 630 N N . MET A 1 86 ? 2.673 0.520 11.305 1.00 95.06 86 MET A N 1
ATOM 631 C CA . MET A 1 86 ? 1.393 1.218 11.476 1.00 95.06 86 MET A CA 1
ATOM 632 C C . MET A 1 86 ? 0.198 0.269 11.690 1.00 95.06 86 MET A C 1
ATOM 634 O O . MET A 1 86 ? -0.946 0.714 11.632 1.00 95.06 86 MET A O 1
ATOM 638 N N . ASP A 1 87 ? 0.438 -1.029 11.917 1.00 93.56 87 ASP A N 1
ATOM 639 C CA . ASP A 1 87 ? -0.597 -2.074 12.032 1.00 93.56 87 ASP A CA 1
ATOM 640 C C . ASP A 1 87 ? -1.492 -2.189 10.777 1.00 93.56 87 ASP A C 1
ATOM 642 O O . ASP A 1 87 ? -2.665 -2.574 10.832 1.00 93.56 87 ASP A O 1
ATOM 646 N N . LEU A 1 88 ? -0.930 -1.849 9.611 1.00 93.94 88 LEU A N 1
ATOM 647 C CA . LEU A 1 88 ? -1.573 -1.997 8.312 1.00 93.94 88 LEU A CA 1
ATOM 648 C C . LEU A 1 88 ? -1.084 -3.280 7.632 1.00 93.94 88 LEU A C 1
ATOM 650 O O . LEU A 1 88 ? 0.088 -3.434 7.292 1.00 93.94 88 LEU A O 1
ATOM 654 N N . THR A 1 89 ? -2.009 -4.209 7.403 1.00 92.00 89 THR A N 1
ATOM 655 C CA . THR A 1 89 ? -1.728 -5.511 6.787 1.00 92.00 89 THR A CA 1
ATOM 656 C C . THR A 1 89 ? -2.013 -5.473 5.291 1.00 92.00 89 THR A C 1
ATOM 658 O O . THR A 1 89 ? -3.113 -5.105 4.882 1.00 92.00 89 THR A O 1
ATOM 661 N N . GLN A 1 90 ? -1.045 -5.893 4.475 1.00 91.56 90 GLN A N 1
ATOM 662 C CA . GLN A 1 90 ? -1.216 -6.048 3.029 1.00 91.56 90 GLN A CA 1
ATOM 663 C C . GLN A 1 90 ? -2.163 -7.213 2.709 1.00 91.56 90 GLN A C 1
ATOM 665 O O . GLN A 1 90 ? -1.999 -8.315 3.229 1.00 91.56 90 GLN A O 1
ATOM 670 N N . LEU A 1 91 ? -3.123 -6.987 1.812 1.00 89.50 91 LEU A N 1
ATOM 671 C CA . LEU A 1 91 ? -4.089 -8.000 1.371 1.00 89.50 91 LEU A CA 1
ATOM 672 C C . LEU A 1 91 ? -3.731 -8.644 0.026 1.00 89.50 91 LEU A C 1
ATOM 674 O O . LEU A 1 91 ? -4.117 -9.783 -0.227 1.00 89.50 91 LEU A O 1
ATOM 678 N N . ILE A 1 92 ? -3.009 -7.932 -0.842 1.00 86.88 92 ILE A N 1
ATOM 679 C CA . ILE A 1 92 ? -2.641 -8.401 -2.185 1.00 86.88 92 ILE A CA 1
ATOM 680 C C . ILE A 1 92 ? -1.185 -8.841 -2.195 1.00 86.88 92 ILE A C 1
ATOM 682 O O . ILE A 1 92 ? -0.317 -8.015 -1.966 1.00 86.88 92 ILE A O 1
ATOM 686 N N . SER A 1 93 ? -0.905 -10.109 -2.495 1.00 82.50 93 SER A N 1
ATOM 687 C CA . SER A 1 93 ? 0.463 -10.650 -2.588 1.00 82.50 93 SER A CA 1
ATOM 688 C C . SER A 1 93 ? 0.836 -11.183 -3.977 1.00 82.50 93 SER A C 1
ATOM 690 O O . SER A 1 93 ? 1.982 -11.567 -4.197 1.00 82.50 93 SER A O 1
ATOM 692 N N . GLY A 1 94 ? -0.124 -11.238 -4.905 1.00 84.94 94 GLY A N 1
ATOM 693 C CA . GLY A 1 94 ? 0.086 -11.703 -6.278 1.00 84.94 94 GLY A CA 1
ATOM 694 C C . GLY A 1 94 ? 0.396 -10.564 -7.257 1.00 84.94 94 GLY A C 1
ATOM 695 O O . GLY A 1 94 ? 0.266 -9.395 -6.889 1.00 84.94 94 GLY A O 1
ATOM 696 N N . PRO A 1 95 ? 0.783 -10.885 -8.505 1.00 87.50 95 PRO A N 1
ATOM 697 C CA . PRO A 1 95 ? 0.932 -9.892 -9.564 1.00 87.50 95 PRO A CA 1
ATOM 698 C C . PRO A 1 95 ? -0.369 -9.125 -9.802 1.00 87.50 95 PRO A C 1
ATOM 700 O O . PRO A 1 95 ? -1.446 -9.720 -9.779 1.00 87.50 95 PRO A O 1
ATOM 703 N N . THR A 1 96 ? -0.259 -7.829 -10.068 1.00 88.75 96 THR A N 1
ATOM 704 C CA . THR A 1 96 ? -1.393 -6.963 -10.437 1.00 88.75 96 THR A CA 1
ATOM 705 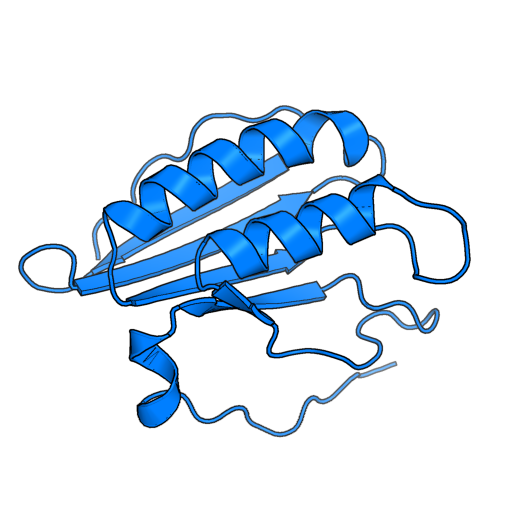C C . THR A 1 96 ? -1.196 -6.306 -11.798 1.00 88.75 96 THR A C 1
ATOM 707 O O . THR A 1 96 ? -2.157 -5.897 -12.436 1.00 88.75 96 THR A O 1
ATOM 710 N N . HIS A 1 97 ? 0.045 -6.287 -12.282 1.00 86.06 97 HIS A N 1
ATOM 711 C CA . HIS A 1 97 ? 0.419 -5.782 -13.589 1.00 86.06 97 HIS A CA 1
ATOM 712 C C . HIS A 1 97 ? 0.742 -6.937 -14.551 1.00 86.06 97 HIS A C 1
ATOM 714 O O . HIS A 1 97 ? 1.314 -7.954 -14.146 1.00 86.06 97 HIS A O 1
ATOM 720 N N . ILE A 1 98 ? 0.459 -6.753 -15.846 1.00 81.50 98 ILE A N 1
ATOM 721 C CA . ILE A 1 98 ? 0.687 -7.746 -16.919 1.00 81.50 98 ILE A CA 1
ATOM 722 C C . ILE A 1 98 ? 2.146 -8.241 -16.946 1.00 81.50 98 ILE A C 1
ATOM 724 O O . ILE A 1 98 ? 2.419 -9.393 -17.274 1.00 81.50 98 ILE A O 1
ATOM 728 N N . GLY A 1 99 ? 3.093 -7.391 -16.537 1.00 81.69 99 GLY A N 1
ATOM 729 C CA . GLY A 1 99 ? 4.516 -7.729 -16.430 1.00 81.69 99 GLY A CA 1
ATOM 730 C C . GLY A 1 99 ? 4.906 -8.632 -15.250 1.00 81.69 99 GLY A C 1
ATOM 731 O O . GLY A 1 99 ? 6.093 -8.882 -15.068 1.00 81.69 99 GLY A O 1
ATOM 732 N N . GLY A 1 100 ? 3.959 -9.100 -14.431 1.00 83.62 100 GLY A N 1
ATOM 733 C CA . GLY A 1 100 ? 4.235 -9.974 -13.283 1.00 83.62 100 GLY A CA 1
ATOM 734 C C . GLY A 1 100 ? 4.574 -9.242 -11.977 1.00 83.62 100 GLY A C 1
ATOM 735 O O . GLY A 1 100 ? 4.798 -9.895 -10.960 1.00 83.62 100 GLY A O 1
ATOM 736 N N . SER A 1 101 ? 4.584 -7.907 -11.983 1.00 85.62 101 SER A N 1
ATOM 737 C CA . SER A 1 101 ? 4.830 -7.080 -10.795 1.00 85.62 101 SER A CA 1
ATOM 738 C C . SER A 1 101 ? 3.560 -6.861 -9.970 1.00 85.62 101 SER A C 1
ATOM 740 O O . SER A 1 101 ? 2.450 -6.809 -10.504 1.00 85.62 101 SER A O 1
ATOM 742 N N . THR A 1 102 ? 3.737 -6.681 -8.663 1.00 89.81 102 THR A N 1
ATOM 743 C CA . THR A 1 102 ? 2.690 -6.241 -7.731 1.00 89.81 102 THR A CA 1
ATOM 744 C C . THR A 1 102 ? 2.854 -4.741 -7.505 1.00 89.81 102 THR A C 1
ATOM 746 O O . THR A 1 102 ? 3.670 -4.330 -6.682 1.00 89.81 102 THR A O 1
ATOM 749 N N . LEU A 1 103 ? 2.137 -3.934 -8.288 1.00 91.62 103 LEU A N 1
ATOM 750 C CA . LEU A 1 103 ? 2.196 -2.464 -8.222 1.00 91.62 103 LEU A CA 1
ATOM 751 C C . LEU A 1 103 ? 0.985 -1.895 -7.476 1.00 91.62 103 LEU A C 1
ATOM 753 O O . LEU A 1 103 ? 1.109 -0.937 -6.709 1.00 91.62 103 LEU A O 1
ATOM 757 N N . ASP A 1 104 ? -0.159 -2.557 -7.641 1.00 93.00 104 ASP A N 1
ATOM 758 C CA . ASP A 1 104 ? -1.398 -2.243 -6.955 1.00 93.00 104 ASP A CA 1
ATOM 759 C C . ASP A 1 104 ? -1.418 -2.935 -5.595 1.00 93.00 104 ASP A C 1
ATOM 761 O O . ASP A 1 104 ? -1.317 -4.162 -5.481 1.00 93.00 104 ASP A O 1
ATOM 765 N N . LEU A 1 105 ? -1.556 -2.141 -4.541 1.00 93.94 105 LEU A N 1
ATOM 766 C CA . LEU A 1 105 ? -1.524 -2.625 -3.170 1.00 93.94 105 LEU A CA 1
ATOM 767 C C . LEU A 1 105 ? -2.802 -2.239 -2.444 1.00 93.94 105 LEU A C 1
ATOM 769 O O . LEU A 1 105 ? -3.402 -1.196 -2.696 1.00 93.94 105 LEU A O 1
ATOM 773 N N . ILE A 1 106 ? -3.198 -3.096 -1.507 1.00 93.94 106 ILE A N 1
ATOM 774 C CA . ILE A 1 106 ? -4.299 -2.844 -0.583 1.00 93.94 106 ILE A CA 1
ATOM 775 C C . ILE A 1 106 ? -3.800 -3.182 0.812 1.00 93.94 106 ILE A C 1
ATOM 777 O O . ILE A 1 106 ? -3.321 -4.294 1.041 1.00 93.94 106 ILE A O 1
ATOM 781 N N . PHE A 1 107 ? -3.951 -2.241 1.734 1.00 94.38 107 PHE A N 1
ATOM 782 C CA . PHE A 1 107 ? -3.620 -2.384 3.138 1.00 94.38 107 PHE A CA 1
ATOM 783 C C . PHE A 1 107 ? -4.817 -2.066 4.009 1.00 94.38 107 PHE A C 1
ATOM 785 O O . PHE A 1 107 ? -5.560 -1.122 3.743 1.00 94.38 107 PHE A O 1
ATOM 792 N N . VAL A 1 108 ? -4.969 -2.825 5.085 1.00 92.88 108 VAL A N 1
ATOM 793 C CA . VAL A 1 108 ? -6.090 -2.675 6.001 1.00 92.88 108 VAL A CA 1
ATOM 794 C C . VAL A 1 108 ? -5.607 -2.634 7.447 1.00 92.88 108 VAL A C 1
ATOM 796 O O . VAL A 1 108 ? -4.708 -3.392 7.813 1.00 92.88 108 VAL A O 1
ATOM 799 N N . SER A 1 109 ? -6.195 -1.764 8.271 1.00 91.19 109 SER A N 1
ATOM 800 C CA . SER A 1 109 ? -5.898 -1.747 9.708 1.00 91.19 109 SER A CA 1
ATOM 801 C C . SER A 1 109 ? -6.413 -3.003 10.415 1.00 91.19 109 SER A C 1
ATOM 803 O O . SER A 1 109 ? -7.421 -3.595 10.009 1.00 91.19 109 SER A O 1
ATOM 805 N N . GLY A 1 110 ? -5.752 -3.401 11.507 1.00 76.56 110 GLY A N 1
ATOM 806 C CA . GLY A 1 110 ? -6.091 -4.607 12.272 1.00 76.56 110 GLY A CA 1
ATOM 807 C C . GLY A 1 110 ? -7.566 -4.709 12.691 1.00 76.56 110 GLY A C 1
ATOM 808 O O . GLY A 1 110 ? -8.130 -5.803 12.721 1.00 76.56 110 GLY A O 1
ATOM 809 N N . GLN A 1 111 ? -8.247 -3.578 12.913 1.00 74.12 111 GLN A N 1
ATOM 810 C CA . GLN A 1 111 ? -9.664 -3.555 13.310 1.00 74.12 111 GLN A CA 1
ATOM 811 C C . GLN A 1 111 ? -10.658 -3.971 12.211 1.00 74.12 111 GLN A C 1
ATOM 813 O O . GLN A 1 111 ? -11.847 -4.118 12.492 1.00 74.12 111 GLN A O 1
ATOM 818 N N . TRP A 1 112 ? -10.203 -4.157 10.970 1.00 70.94 112 TRP A N 1
ATOM 819 C CA . TRP A 1 112 ? -11.028 -4.630 9.856 1.00 70.94 112 TRP A CA 1
ATOM 820 C C . TRP A 1 112 ? -10.954 -6.135 9.604 1.00 70.94 112 TRP A C 1
ATOM 822 O O . TRP A 1 112 ? -11.778 -6.644 8.842 1.00 70.94 112 TRP A O 1
ATOM 832 N N . GLN A 1 113 ? -9.982 -6.851 10.177 1.00 60.81 113 GLN A N 1
ATOM 833 C CA . GLN A 1 113 ? -9.671 -8.222 9.747 1.00 60.81 113 GLN A CA 1
ATOM 834 C C . GLN A 1 113 ? -10.847 -9.206 9.915 1.00 60.81 113 GLN A C 1
ATOM 836 O O . GLN A 1 113 ? -10.912 -10.206 9.205 1.00 60.81 113 GLN A O 1
ATOM 841 N N . SER A 1 114 ? -11.807 -8.917 10.799 1.00 64.12 114 SER A N 1
ATOM 842 C CA . SER A 1 114 ? -13.042 -9.698 10.961 1.00 64.12 114 SER A CA 1
ATOM 843 C C . SER A 1 114 ? -14.195 -9.276 10.040 1.00 64.12 114 SER A C 1
ATOM 845 O O . SER A 1 114 ? -15.109 -10.068 9.808 1.00 64.12 114 SER A O 1
ATOM 847 N N . ASP A 1 115 ? -14.164 -8.046 9.521 1.00 67.31 115 ASP A N 1
ATOM 848 C CA . ASP A 1 115 ? -15.286 -7.399 8.827 1.00 67.31 115 ASP A CA 1
ATOM 849 C C . ASP A 1 115 ? -15.092 -7.378 7.296 1.00 67.31 115 ASP A C 1
ATOM 851 O O . ASP A 1 115 ? -16.067 -7.271 6.548 1.00 67.31 115 ASP A O 1
ATOM 855 N N . LEU A 1 116 ? -13.848 -7.503 6.814 1.00 68.69 116 LEU A N 1
ATOM 856 C CA . LEU A 1 116 ? -13.507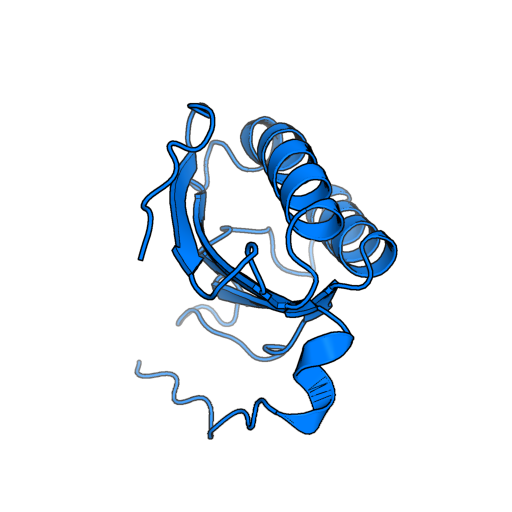 -7.471 5.391 1.00 68.69 116 LEU A CA 1
ATOM 857 C C . LEU A 1 116 ? -13.255 -8.888 4.849 1.00 68.69 116 LEU A C 1
ATOM 859 O O . LEU A 1 116 ? -12.376 -9.604 5.324 1.00 68.69 116 LEU A O 1
ATOM 863 N N . LYS A 1 117 ? -13.990 -9.291 3.808 1.00 67.06 117 LYS A N 1
ATOM 864 C CA . LYS A 1 117 ? -13.709 -10.522 3.052 1.00 67.06 117 LYS A CA 1
ATOM 865 C C . LYS A 1 117 ? -13.135 -10.157 1.693 1.00 67.06 117 LYS A C 1
ATOM 867 O O . LYS A 1 117 ? -13.833 -9.556 0.879 1.00 67.06 117 LYS A O 1
ATOM 872 N N . LEU A 1 118 ? -11.882 -10.533 1.445 1.00 67.38 118 LEU A N 1
ATOM 873 C CA . LEU A 1 118 ? -11.279 -10.375 0.127 1.00 67.38 118 LEU A CA 1
ATOM 874 C C . LEU A 1 118 ? -11.923 -11.374 -0.846 1.00 67.38 118 LEU A C 1
ATOM 876 O O . LEU A 1 118 ? -11.978 -12.575 -0.575 1.00 67.38 118 LEU A O 1
ATOM 880 N N . GLY A 1 119 ? -12.441 -10.868 -1.965 1.00 71.88 119 GLY A N 1
ATOM 881 C CA . GLY A 1 119 ? -12.885 -11.704 -3.078 1.00 71.88 119 GLY A CA 1
ATOM 882 C C . GLY A 1 119 ? -11.706 -12.348 -3.814 1.00 71.88 119 GLY A C 1
ATOM 883 O O . GLY A 1 119 ? -10.542 -12.127 -3.486 1.00 71.88 119 GLY A O 1
ATOM 884 N N . LYS A 1 120 ? -11.991 -13.140 -4.850 1.00 70.56 120 LYS A N 1
ATOM 885 C CA . LYS A 1 120 ? -10.935 -13.651 -5.732 1.00 70.56 120 LYS A CA 1
ATOM 886 C C . LYS A 1 120 ? -10.345 -12.484 -6.533 1.00 70.56 120 LYS A C 1
ATOM 888 O O . LYS A 1 120 ? -11.098 -11.785 -7.204 1.00 70.56 120 LYS A O 1
ATOM 893 N N . LEU A 1 121 ? -9.025 -12.301 -6.484 1.00 66.31 121 LEU A N 1
ATOM 894 C CA . LEU A 1 121 ? -8.329 -11.365 -7.368 1.00 66.31 121 LEU A CA 1
ATOM 895 C C . LEU A 1 121 ? -8.443 -11.875 -8.812 1.00 66.31 121 LEU A C 1
ATOM 897 O O . LEU A 1 121 ? -8.087 -13.023 -9.094 1.00 66.31 121 LEU A O 1
ATOM 901 N N . VAL A 1 122 ? -8.969 -11.043 -9.707 1.00 64.88 122 VAL A N 1
ATOM 902 C CA . VAL A 1 122 ? -9.011 -11.306 -11.148 1.00 64.88 122 VAL A CA 1
ATOM 903 C C . VAL A 1 122 ? -8.042 -10.330 -11.794 1.00 64.88 122 VAL A C 1
ATOM 905 O O . VAL A 1 122 ? -8.249 -9.125 -11.719 1.00 64.88 122 VAL A O 1
ATOM 908 N N . VAL A 1 123 ? -6.971 -10.862 -12.375 1.00 60.91 123 VAL A N 1
ATOM 909 C CA . VAL A 1 123 ? -6.031 -10.093 -13.194 1.00 60.91 123 VAL A CA 1
ATOM 910 C C . VAL A 1 123 ? -6.425 -10.363 -14.637 1.00 60.91 123 VAL A C 1
ATOM 912 O O . VAL A 1 123 ? -6.308 -11.502 -15.098 1.00 60.91 123 VAL A O 1
ATOM 915 N N . GLU A 1 124 ? -6.978 -9.359 -15.310 1.00 58.66 124 GLU A N 1
ATOM 916 C CA . GLU A 1 124 ? -7.268 -9.442 -16.741 1.00 58.66 124 GLU A CA 1
ATOM 917 C C . GLU A 1 124 ? -6.010 -9.043 -17.538 1.00 58.66 124 GLU A C 1
ATOM 919 O O . GLU A 1 124 ? -5.288 -8.142 -17.103 1.00 58.66 124 GLU A O 1
ATOM 924 N N . PRO A 1 125 ? -5.695 -9.757 -18.634 1.00 52.84 125 PRO A N 1
ATOM 925 C CA . PRO A 1 125 ? -4.544 -9.466 -19.487 1.00 52.84 125 PRO A CA 1
ATOM 926 C C . PRO A 1 125 ? -4.713 -8.205 -20.341 1.00 52.84 125 PRO A C 1
ATOM 928 O O . PRO A 1 125 ? -5.867 -7.804 -20.615 1.00 52.84 125 PRO A O 1
#

Organism: NCBI:txid1970185

Secondary structure (DSSP, 8-state):
-EEEPPPPBTTEEEEEEEETTTT-EEEEEEEE-GGGHHHHHHHHHHHHHHHHHH-SEEEEEEE--PPPBTB--HHHHHHHHHHHHTTEEE---S--STTS---EEEEEEGGGTTT----------